Protein AF-A0A1C6R8X6-F1 (afdb_monomer)

Secondary structure (DSSP, 8-state):
---------GGGGSTT-HHHHHHHHHHHHHHHHHHHHHHHHHHHHHHHT--TT-HHHHHHHHHHHHHHHHHHHHHHHTT--TT--HHHHHHHHHHHHHHHHHHHHHHHHHTSHHHHHH-EEEE-TTS-EEEE-HHHHHHHHHHHHHHH-HHHH-GGGGGTGGG-

Sequence (164 aa):
MFTDALTLNVLLLVEDSALRTTAVDAAADAEAAVTVLRRLATNLARAAGSRDTDSGVADRAAEHAYGLLDRAFRDWLARLGPDSDPTAERVAWQRRLRRAVERLGFELVRNAGPNAWTGRTITDQNGRDVHYSSWQAEAWFRDGLAKALPMATDRSHQRQEEAA

Solvent-accessible surface area (backbone atoms only — not comparable to full-atom values): 8987 Å² total; per-residue (Å²): 138,88,86,87,89,83,60,64,40,74,63,50,72,40,90,88,29,62,54,24,54,39,53,55,50,52,53,49,41,51,51,43,42,39,52,34,47,21,51,31,39,47,34,31,37,47,7,46,64,48,63,96,78,63,56,66,51,22,51,52,48,33,54,55,49,48,66,64,42,50,62,56,48,49,60,50,46,44,65,47,52,94,86,55,55,45,66,62,52,48,32,55,48,32,44,50,51,50,58,55,52,51,53,52,50,51,52,51,57,73,67,42,49,71,53,6,57,74,29,43,76,45,68,46,98,86,72,47,79,41,77,28,20,35,68,56,30,50,51,52,32,54,52,45,39,43,68,44,31,48,64,49,65,53,66,72,68,68,60,58,72,80,72,113

Nearest PDB structures (foldseek):
  3wvo-assembly2_C-2  TM=8.671E-01  e=2.740E-06  Thermobifida fusca YX
  3wvo-assembly1_A  TM=8.647E-01  e=3.519E-06  Thermobifida fusca YX
  3wvo-assembly1_B  TM=8.630E-01  e=3.889E-06  Thermobifida fusca YX
  4tx5-assembly1_A  TM=2.523E-01  e=9.531E+00  Homo s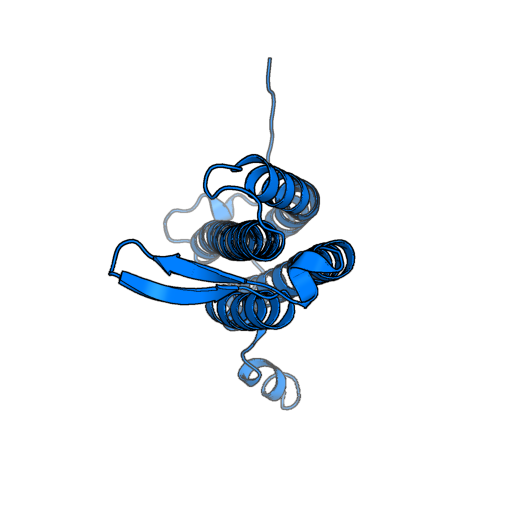apiens

Foldseek 3Di:
DDDDDAAADCLLVDPPRLLVVLLVVLVQLLVLLLVLQLLLQLLLCQLLVHDSPCSVSSVVSSVVSCVVCVVVSRVLRNPDDPPDDSLVSSLVSLLVSLVSSLVSSVVSLVPSDDSQQVGDWDQDPVRDTDTRHSVVSSVSSVVSSCVSRVSPVDPPVVVVVVPD

Organism: NCBI:txid47866

pLDDT: mean 90.33, std 13.86, range [38.88, 98.62]

Mean predicted aligned error: 5.93 Å

InterPro domains:
  IPR013381 CRISPR-associated protein Cse1 [PF09481] (3-103)

Structure (mmCIF, N/CA/C/O backbone):
data_AF-A0A1C6R8X6-F1
#
_entry.id   AF-A0A1C6R8X6-F1
#
loop_
_atom_site.group_PDB
_atom_site.id
_atom_site.type_symbol
_atom_site.label_atom_id
_atom_site.label_alt_id
_atom_site.label_comp_id
_atom_site.label_asym_id
_atom_site.label_entity_id
_atom_site.label_seq_id
_atom_site.pdbx_PDB_ins_code
_atom_site.Cartn_x
_atom_site.Cartn_y
_atom_site.Cartn_z
_atom_site.occupancy
_atom_site.B_iso_or_equiv
_atom_site.auth_seq_id
_atom_site.auth_comp_id
_atom_site.auth_asym_id
_atom_site.auth_atom_id
_atom_site.pdbx_PDB_model_num
ATOM 1 N N . MET A 1 1 ? -9.358 27.337 -0.129 1.00 66.06 1 MET A N 1
ATOM 2 C CA . MET A 1 1 ? -9.674 26.919 1.252 1.00 66.06 1 MET A CA 1
ATOM 3 C C . MET A 1 1 ? -9.885 25.416 1.188 1.00 66.06 1 MET A C 1
ATOM 5 O O . MET A 1 1 ? -10.689 24.995 0.368 1.00 66.06 1 MET A O 1
ATOM 9 N N . PHE A 1 2 ? -9.090 24.626 1.909 1.00 77.75 2 PHE A N 1
ATOM 10 C CA . PHE A 1 2 ? -9.233 23.166 1.940 1.00 77.75 2 PHE A CA 1
ATOM 11 C C . PHE A 1 2 ? -9.963 22.782 3.228 1.00 77.75 2 PHE A C 1
ATOM 13 O O . PHE A 1 2 ? -9.641 23.315 4.289 1.00 77.75 2 PHE A O 1
ATOM 20 N N . THR A 1 3 ? -10.952 21.899 3.124 1.00 86.88 3 THR A N 1
ATOM 21 C CA . THR A 1 3 ? -11.744 21.404 4.254 1.00 86.88 3 THR A CA 1
ATOM 22 C C . THR A 1 3 ? -11.799 19.889 4.156 1.00 86.88 3 THR A C 1
ATOM 24 O O . THR A 1 3 ? -12.138 19.363 3.099 1.00 86.88 3 THR A O 1
ATOM 27 N N . ASP A 1 4 ? -11.467 19.209 5.249 1.00 89.88 4 ASP A N 1
ATOM 28 C CA . ASP A 1 4 ? -11.559 17.758 5.376 1.00 89.88 4 ASP A CA 1
ATOM 29 C C . ASP A 1 4 ? -12.136 17.397 6.755 1.00 89.88 4 ASP A C 1
ATOM 31 O O . ASP A 1 4 ? -11.965 18.147 7.720 1.00 89.88 4 ASP A O 1
ATOM 35 N N . ALA A 1 5 ? -12.848 16.273 6.837 1.00 92.00 5 ALA A N 1
ATOM 36 C CA . ALA A 1 5 ? -13.478 15.771 8.050 1.00 92.00 5 ALA A CA 1
ATOM 37 C C . ALA A 1 5 ? -13.453 14.236 8.102 1.00 92.00 5 ALA A C 1
ATOM 39 O O . ALA A 1 5 ? -13.683 13.552 7.103 1.00 92.00 5 ALA A O 1
ATOM 40 N N . LEU A 1 6 ? -13.235 13.693 9.299 1.00 92.12 6 LEU A N 1
ATOM 41 C CA . LEU A 1 6 ? -13.264 12.258 9.579 1.00 92.12 6 LEU A CA 1
ATOM 42 C C . LEU A 1 6 ? -14.353 11.949 10.604 1.00 92.12 6 LEU A C 1
ATOM 44 O O . LEU A 1 6 ? -14.502 12.656 11.597 1.00 92.12 6 LEU A O 1
ATOM 48 N N . THR A 1 7 ? -15.100 10.874 10.361 1.00 94.00 7 THR A N 1
ATOM 49 C CA . THR A 1 7 ? -16.046 10.310 11.331 1.00 94.00 7 THR A CA 1
ATOM 50 C C . THR A 1 7 ? -15.384 9.116 12.001 1.00 94.00 7 THR A C 1
ATOM 52 O O . THR A 1 7 ? -14.897 8.222 11.312 1.00 94.00 7 THR A O 1
ATOM 55 N N . LEU A 1 8 ? -15.344 9.110 13.330 1.00 93.00 8 LEU A N 1
ATOM 56 C CA . LEU A 1 8 ? -14.721 8.055 14.126 1.00 93.00 8 LEU A CA 1
ATOM 57 C C . LEU A 1 8 ? -15.402 7.939 15.489 1.00 93.00 8 LEU A C 1
ATOM 59 O O . LEU A 1 8 ? -15.950 8.913 16.008 1.00 93.00 8 LEU A O 1
ATOM 63 N N . ASN A 1 9 ? -15.357 6.745 16.073 1.00 92.19 9 ASN A N 1
ATOM 64 C CA . ASN A 1 9 ? -15.825 6.522 17.435 1.00 92.19 9 ASN A CA 1
ATOM 65 C C . ASN A 1 9 ? -14.853 7.151 18.450 1.00 92.19 9 ASN A C 1
ATOM 67 O O . ASN A 1 9 ? -13.637 7.053 18.290 1.00 92.19 9 ASN A O 1
ATOM 71 N N . VAL A 1 10 ? -15.377 7.753 19.524 1.00 89.81 10 VAL A N 1
ATOM 72 C CA . VAL A 1 10 ? -14.574 8.399 20.582 1.00 89.81 10 VAL A CA 1
ATOM 73 C C . VAL A 1 10 ? -13.529 7.465 21.211 1.00 89.81 10 VAL A C 1
ATOM 75 O O . VAL A 1 10 ? -12.479 7.930 21.646 1.00 89.81 10 VAL A O 1
ATOM 78 N N . LEU A 1 11 ? -13.755 6.147 21.194 1.00 85.81 11 LEU A N 1
ATOM 79 C CA . LEU A 1 11 ? -12.794 5.142 21.660 1.00 85.81 11 LEU A CA 1
ATOM 80 C C . LEU A 1 11 ? -11.453 5.173 20.910 1.00 85.81 11 LEU A C 1
ATOM 82 O O . LEU A 1 11 ? -10.444 4.737 21.462 1.00 85.81 11 LEU A O 1
ATOM 86 N N . LEU A 1 12 ? -11.413 5.695 19.680 1.00 88.50 12 LEU A N 1
ATOM 87 C CA . LEU A 1 12 ? -10.172 5.865 18.920 1.00 88.50 12 LEU A CA 1
ATOM 88 C C . LEU A 1 12 ? -9.337 7.064 19.407 1.00 88.50 12 LEU A C 1
ATOM 90 O O . LEU A 1 12 ? -8.186 7.208 19.001 1.00 88.50 12 LEU A O 1
ATOM 94 N N . LEU A 1 13 ? -9.891 7.919 20.272 1.00 90.81 13 LEU A N 1
ATOM 95 C CA . LEU A 1 13 ? -9.183 9.054 20.873 1.00 90.81 13 LEU A CA 1
ATOM 96 C C . LEU A 1 13 ? -8.564 8.718 22.236 1.00 90.81 13 LEU A C 1
ATOM 98 O O . LEU A 1 13 ? -7.793 9.515 22.763 1.00 90.81 13 LEU A O 1
ATOM 102 N N . VAL A 1 14 ? -8.881 7.552 22.804 1.00 91.38 14 VAL A N 1
ATOM 103 C CA . VAL A 1 14 ? -8.316 7.097 24.080 1.00 91.38 14 VAL A CA 1
ATOM 104 C C . VAL A 1 14 ? -6.886 6.603 23.847 1.00 91.38 14 VAL A C 1
ATOM 106 O O . VAL A 1 14 ? -6.652 5.787 22.956 1.00 91.38 14 VAL A O 1
ATOM 109 N N . GLU A 1 15 ? -5.934 7.107 24.634 1.00 83.38 15 GLU A N 1
ATOM 110 C CA . GLU A 1 15 ? -4.489 6.973 24.384 1.00 83.38 15 GLU A CA 1
ATOM 111 C C . GLU A 1 15 ? -4.018 5.511 24.290 1.00 83.38 15 GLU A C 1
ATOM 113 O O . GLU A 1 15 ? -3.342 5.159 23.321 1.00 83.38 15 GLU A O 1
ATOM 118 N N . ASP A 1 16 ? -4.497 4.655 25.198 1.00 86.56 16 ASP A N 1
ATOM 119 C CA . ASP A 1 16 ? -4.132 3.231 25.301 1.00 86.56 16 ASP A CA 1
ATOM 120 C C . ASP A 1 16 ? -5.128 2.273 24.613 1.00 86.56 16 ASP A C 1
ATOM 122 O O . ASP A 1 16 ? -5.156 1.068 24.872 1.00 86.56 16 ASP A O 1
ATOM 126 N N . SER A 1 17 ? -5.990 2.791 23.736 1.00 90.38 17 SER A N 1
ATOM 127 C CA . SER A 1 17 ? -6.977 1.974 23.025 1.00 90.38 17 SER A CA 1
ATOM 128 C C . SER A 1 17 ? -6.328 1.120 21.935 1.00 90.38 17 SER A C 1
ATOM 130 O O . SER A 1 17 ? -5.710 1.634 21.002 1.00 90.38 17 SER A O 1
ATOM 132 N N . ALA A 1 18 ? -6.556 -0.195 21.972 1.00 92.56 18 ALA A N 1
ATOM 133 C CA . ALA A 1 18 ? -6.125 -1.100 20.904 1.00 92.56 18 ALA A CA 1
ATOM 134 C C . ALA A 1 18 ? -6.725 -0.724 19.530 1.00 92.56 18 ALA A C 1
ATOM 136 O O . ALA A 1 18 ? -6.081 -0.909 18.493 1.00 92.56 18 ALA A O 1
ATOM 137 N N . LEU A 1 19 ? -7.929 -0.135 19.512 1.00 93.38 19 LEU A N 1
ATOM 138 C CA . LEU A 1 19 ? -8.563 0.370 18.289 1.00 93.38 19 LEU A CA 1
ATOM 139 C C . LEU A 1 19 ? -7.871 1.627 17.753 1.00 93.38 19 LEU A C 1
ATOM 141 O O . LEU A 1 19 ? -7.771 1.788 16.538 1.00 93.38 19 LEU A O 1
ATOM 145 N N . ARG A 1 20 ? -7.338 2.488 18.633 1.00 94.25 20 ARG A N 1
ATOM 146 C CA . ARG A 1 20 ? -6.517 3.637 18.224 1.00 94.25 20 ARG A CA 1
ATOM 147 C C . ARG A 1 20 ? -5.247 3.167 17.522 1.00 94.25 20 ARG A C 1
ATOM 149 O O . ARG A 1 20 ? -4.975 3.613 16.409 1.00 94.25 20 ARG A O 1
ATOM 156 N N . THR A 1 21 ? -4.510 2.241 18.136 1.00 94.69 21 THR A N 1
ATOM 157 C CA . THR A 1 21 ? -3.307 1.650 17.526 1.00 94.69 21 THR A CA 1
ATOM 158 C C . THR A 1 21 ? -3.641 1.011 16.182 1.00 94.69 21 THR A C 1
ATOM 160 O O . THR A 1 21 ? -2.976 1.287 15.191 1.00 94.69 21 THR A O 1
ATOM 163 N N . THR A 1 22 ? -4.737 0.252 16.114 1.00 96.19 22 THR A N 1
ATOM 164 C CA . THR A 1 22 ? -5.203 -0.383 14.873 1.00 96.19 22 THR A CA 1
ATOM 165 C C . THR A 1 22 ? -5.520 0.625 13.771 1.00 96.19 22 THR A C 1
ATOM 167 O O . THR A 1 22 ? -5.176 0.386 12.618 1.00 96.19 22 THR A O 1
ATOM 170 N N . ALA A 1 23 ? -6.137 1.763 14.095 1.00 95.62 23 ALA A N 1
ATOM 171 C CA . ALA A 1 23 ? -6.435 2.807 13.117 1.00 95.62 23 ALA A CA 1
ATOM 172 C C . ALA A 1 23 ? -5.169 3.478 12.554 1.00 95.62 23 ALA A C 1
ATOM 174 O O . ALA A 1 23 ? -5.078 3.702 11.345 1.00 95.62 23 ALA A O 1
ATOM 175 N N . VAL A 1 24 ? -4.186 3.770 13.412 1.00 96.31 24 VAL A N 1
ATOM 176 C CA . VAL A 1 24 ? -2.888 4.335 12.997 1.00 96.31 24 VAL A CA 1
ATOM 177 C C . VAL A 1 24 ? -2.127 3.338 12.127 1.00 96.31 24 VAL A C 1
ATOM 179 O O . VAL A 1 24 ? -1.664 3.675 11.037 1.00 96.31 24 VAL A O 1
ATOM 182 N N . ASP A 1 25 ? -2.064 2.091 12.577 1.00 97.44 25 ASP A N 1
ATOM 183 C CA . ASP A 1 25 ? -1.415 1.003 11.863 1.00 97.44 25 ASP A CA 1
ATOM 184 C C . ASP A 1 25 ? -2.072 0.729 10.505 1.00 97.44 25 ASP A C 1
ATOM 186 O O . ASP A 1 25 ? -1.382 0.510 9.515 1.00 97.44 25 ASP A O 1
ATOM 190 N N . ALA A 1 26 ? -3.399 0.806 10.416 1.00 97.38 26 ALA A N 1
ATOM 1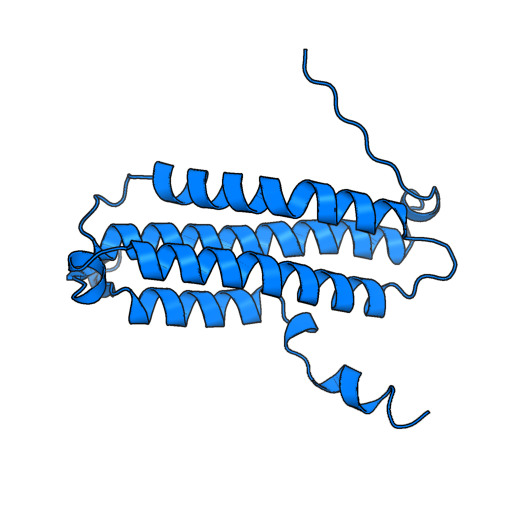91 C CA . ALA A 1 26 ? -4.129 0.658 9.162 1.00 97.38 26 ALA A CA 1
ATOM 192 C C . ALA A 1 26 ? -3.795 1.763 8.144 1.00 97.38 26 ALA A C 1
ATOM 194 O O . ALA A 1 26 ? -3.717 1.488 6.941 1.00 97.38 26 ALA A O 1
ATOM 195 N N . ALA A 1 27 ? -3.570 3.000 8.601 1.00 97.50 27 ALA A N 1
ATOM 196 C CA . ALA A 1 27 ? -3.088 4.076 7.737 1.00 97.50 27 ALA A CA 1
ATOM 197 C C . ALA A 1 27 ? -1.650 3.805 7.256 1.00 97.50 27 ALA A C 1
ATOM 199 O O . ALA A 1 27 ? -1.353 3.976 6.072 1.00 97.50 27 ALA A O 1
ATOM 200 N N . ALA A 1 28 ? -0.780 3.305 8.139 1.00 98.38 28 ALA A N 1
ATOM 201 C CA . ALA A 1 28 ? 0.580 2.903 7.779 1.00 98.38 28 ALA A CA 1
ATOM 202 C C . ALA A 1 28 ? 0.605 1.722 6.787 1.00 98.38 28 ALA A C 1
ATOM 204 O O . ALA A 1 28 ? 1.397 1.727 5.844 1.00 98.38 28 ALA A O 1
ATOM 205 N N . ASP A 1 29 ? -0.298 0.748 6.939 1.00 98.44 29 ASP A N 1
ATOM 206 C CA . ASP A 1 29 ? -0.460 -0.375 6.009 1.00 98.44 29 ASP A CA 1
ATOM 207 C C . ASP A 1 29 ? -0.818 0.137 4.593 1.00 98.44 29 ASP A C 1
ATOM 209 O O . ASP A 1 29 ? -0.297 -0.359 3.588 1.00 98.44 29 ASP A O 1
ATOM 213 N N . ALA A 1 30 ? -1.674 1.166 4.495 1.00 98.19 30 ALA A N 1
ATOM 214 C CA . ALA A 1 30 ? -2.037 1.793 3.222 1.00 98.19 30 ALA A CA 1
ATOM 215 C C . ALA A 1 30 ? -0.841 2.508 2.574 1.00 98.19 30 ALA A C 1
ATOM 217 O O . ALA A 1 30 ? -0.578 2.315 1.384 1.00 98.19 30 ALA A O 1
ATOM 218 N N . GLU A 1 31 ? -0.084 3.272 3.364 1.00 98.44 31 GLU A N 1
ATOM 219 C CA . GLU A 1 31 ? 1.130 3.965 2.921 1.00 98.44 31 GLU A CA 1
ATOM 220 C C . GLU A 1 31 ? 2.193 2.986 2.402 1.00 98.44 31 GLU A C 1
ATOM 222 O O . GLU A 1 31 ? 2.786 3.181 1.334 1.00 98.44 31 GLU A O 1
ATOM 227 N N . ALA A 1 32 ? 2.402 1.879 3.120 1.00 98.62 32 ALA A N 1
ATOM 228 C CA . ALA A 1 32 ? 3.338 0.836 2.725 1.00 98.62 32 ALA A CA 1
ATOM 229 C C . ALA A 1 32 ? 2.924 0.180 1.396 1.00 98.62 32 ALA A C 1
ATOM 231 O O . ALA A 1 32 ? 3.755 0.009 0.499 1.00 98.62 32 ALA A O 1
ATOM 232 N N . ALA A 1 33 ? 1.636 -0.136 1.229 1.00 98.50 33 ALA A N 1
ATOM 233 C CA . ALA A 1 33 ? 1.116 -0.708 -0.010 1.00 98.50 33 ALA A CA 1
ATOM 234 C C . ALA A 1 33 ? 1.243 0.264 -1.201 1.00 98.50 33 ALA A C 1
ATOM 236 O O . ALA A 1 33 ? 1.669 -0.140 -2.288 1.00 98.50 33 ALA A O 1
ATOM 237 N N . VAL A 1 34 ? 0.945 1.553 -0.998 1.00 98.50 34 VAL A N 1
ATOM 238 C CA . VAL A 1 34 ? 1.115 2.597 -2.023 1.00 98.50 34 VAL A CA 1
ATOM 239 C C . VAL A 1 34 ? 2.590 2.773 -2.380 1.00 98.50 34 VAL A C 1
ATOM 241 O O . VAL A 1 34 ? 2.929 2.854 -3.559 1.00 98.50 34 VAL A O 1
ATOM 244 N N . THR A 1 35 ? 3.495 2.739 -1.402 1.00 98.50 35 THR A N 1
ATOM 245 C CA . THR A 1 35 ? 4.945 2.786 -1.645 1.00 98.50 35 THR A CA 1
ATOM 246 C C . THR A 1 35 ? 5.413 1.638 -2.541 1.00 98.50 35 THR A C 1
ATOM 248 O O . THR A 1 35 ? 6.228 1.837 -3.446 1.00 98.50 35 THR A O 1
ATOM 251 N N . VAL A 1 36 ? 4.884 0.430 -2.340 1.00 98.50 36 VAL A N 1
ATOM 252 C CA . VAL A 1 36 ? 5.178 -0.723 -3.204 1.00 98.50 36 VAL A CA 1
ATOM 253 C C . VAL A 1 36 ? 4.640 -0.505 -4.626 1.00 98.50 36 VAL A C 1
ATOM 255 O O . VAL A 1 36 ? 5.349 -0.789 -5.594 1.00 98.50 36 VAL A O 1
ATOM 258 N N . LEU A 1 37 ? 3.443 0.070 -4.777 1.00 98.50 37 LEU A N 1
ATOM 259 C CA . LEU A 1 37 ? 2.881 0.421 -6.087 1.00 98.50 37 LEU A CA 1
ATOM 260 C C . LEU A 1 37 ? 3.698 1.509 -6.807 1.00 98.50 37 LEU A C 1
ATOM 262 O O . LEU A 1 37 ? 3.961 1.391 -8.004 1.00 98.50 37 LEU A O 1
ATOM 266 N N . ARG A 1 38 ? 4.165 2.533 -6.081 1.00 98.00 38 ARG A N 1
ATOM 267 C CA . ARG A 1 38 ? 5.074 3.569 -6.604 1.00 98.00 38 ARG A CA 1
ATOM 268 C C . ARG A 1 38 ? 6.334 2.937 -7.191 1.00 98.00 38 ARG A C 1
ATOM 270 O O . ARG A 1 38 ? 6.718 3.251 -8.314 1.00 98.00 38 ARG A O 1
ATOM 277 N N . ARG A 1 39 ? 6.939 1.990 -6.463 1.00 96.81 39 ARG A N 1
ATOM 278 C CA . ARG A 1 39 ? 8.124 1.248 -6.927 1.00 96.81 39 ARG A CA 1
ATOM 279 C C . ARG A 1 39 ? 7.839 0.429 -8.183 1.00 96.81 39 ARG A C 1
ATOM 281 O O . ARG A 1 39 ? 8.683 0.405 -9.075 1.00 96.81 39 ARG A O 1
ATOM 288 N N . LEU A 1 40 ? 6.668 -0.205 -8.284 1.00 97.69 40 LEU A N 1
ATOM 289 C CA . LEU A 1 40 ? 6.252 -0.889 -9.512 1.00 97.69 40 LEU A CA 1
ATOM 290 C C . LEU A 1 40 ? 6.215 0.085 -10.695 1.00 97.69 40 LEU A C 1
ATOM 292 O O . LEU A 1 40 ? 6.842 -0.186 -11.716 1.00 97.69 40 LEU A O 1
ATOM 296 N N . ALA A 1 41 ? 5.546 1.231 -10.546 1.00 96.50 41 ALA A N 1
ATOM 297 C CA . ALA A 1 41 ? 5.461 2.242 -11.598 1.00 96.50 41 ALA A CA 1
ATOM 298 C C . ALA A 1 41 ? 6.851 2.729 -12.048 1.00 96.50 41 ALA A C 1
ATOM 300 O O . ALA A 1 41 ? 7.132 2.771 -13.247 1.00 96.50 41 ALA A O 1
ATOM 301 N N . THR A 1 42 ? 7.754 3.014 -11.102 1.00 95.12 42 THR A N 1
ATOM 302 C CA . THR A 1 42 ? 9.146 3.384 -11.402 1.00 95.12 42 THR A CA 1
ATOM 303 C C . THR A 1 42 ? 9.886 2.274 -12.151 1.00 95.12 42 THR A C 1
ATOM 305 O O . THR A 1 42 ? 10.548 2.542 -13.150 1.00 95.12 42 THR A O 1
ATOM 308 N N . ASN A 1 43 ? 9.762 1.019 -11.713 1.00 94.94 43 ASN A N 1
ATOM 309 C CA . ASN A 1 43 ? 10.442 -0.109 -12.351 1.00 94.94 43 ASN A CA 1
ATOM 310 C C . ASN A 1 43 ? 9.925 -0.380 -13.770 1.00 94.94 43 ASN A C 1
ATOM 312 O O . ASN A 1 43 ? 10.718 -0.702 -14.653 1.00 94.94 43 ASN A O 1
ATOM 316 N N . LEU A 1 44 ? 8.624 -0.205 -14.013 1.00 95.62 44 LEU A N 1
ATOM 317 C CA . LEU A 1 44 ? 8.045 -0.302 -15.355 1.00 95.62 44 LEU A CA 1
ATOM 318 C C . LEU A 1 44 ? 8.534 0.832 -16.262 1.00 95.62 44 LEU A C 1
ATOM 320 O O . LEU A 1 44 ? 8.880 0.583 -17.414 1.00 95.62 44 LEU A O 1
ATOM 324 N N . ALA A 1 45 ? 8.643 2.058 -15.744 1.00 94.00 45 ALA A N 1
ATOM 325 C CA . ALA A 1 45 ? 9.197 3.178 -16.500 1.00 94.00 45 ALA A CA 1
ATOM 326 C C . ALA A 1 45 ? 10.685 2.974 -16.836 1.00 94.00 45 ALA A C 1
ATOM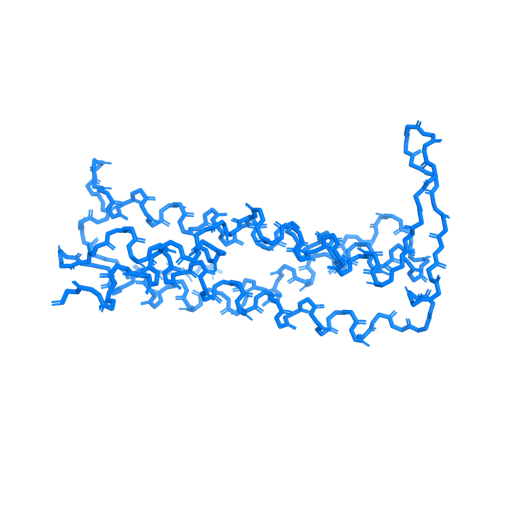 328 O O . ALA A 1 45 ? 11.089 3.216 -17.974 1.00 94.00 45 ALA A O 1
ATOM 329 N N . ARG A 1 46 ? 11.482 2.448 -15.895 1.00 92.38 46 ARG A N 1
ATOM 330 C CA . ARG A 1 46 ? 12.872 2.020 -16.139 1.00 92.38 46 ARG A CA 1
ATOM 331 C C . ARG A 1 46 ? 12.952 0.964 -17.233 1.00 92.38 46 ARG A C 1
ATOM 333 O O . ARG A 1 46 ? 13.740 1.111 -18.164 1.00 92.38 46 ARG A O 1
ATOM 340 N N . ALA A 1 47 ? 12.107 -0.064 -17.152 1.00 93.81 47 ALA A N 1
ATOM 341 C CA . ALA A 1 47 ? 12.029 -1.118 -18.160 1.00 93.81 47 ALA A CA 1
ATOM 342 C C . 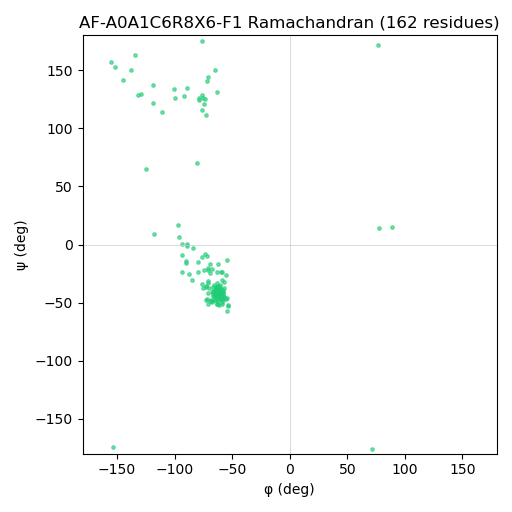ALA A 1 47 ? 11.665 -0.554 -19.545 1.00 93.81 47 ALA A C 1
ATOM 344 O O . ALA A 1 47 ? 12.254 -0.954 -20.545 1.00 93.81 47 ALA A O 1
ATOM 345 N N . ALA A 1 48 ? 10.755 0.425 -19.605 1.00 93.19 48 ALA A N 1
ATOM 346 C CA . ALA A 1 48 ? 10.366 1.116 -20.835 1.00 93.19 48 ALA A CA 1
ATOM 347 C C . ALA A 1 48 ? 11.444 2.072 -21.389 1.00 93.19 48 ALA A C 1
ATOM 349 O O . ALA A 1 48 ? 11.309 2.559 -22.512 1.00 93.19 48 ALA A O 1
ATOM 350 N N . GLY A 1 49 ? 12.507 2.346 -20.624 1.00 89.81 49 GLY A N 1
ATOM 351 C CA . GLY A 1 49 ? 13.591 3.249 -21.004 1.00 89.81 49 GLY A CA 1
ATOM 352 C C . GLY A 1 49 ? 13.375 4.715 -20.629 1.00 89.81 49 GLY A C 1
ATOM 353 O O . GLY A 1 49 ? 14.105 5.564 -21.141 1.00 89.81 49 GLY A O 1
ATOM 354 N N . SER A 1 50 ? 12.420 5.022 -19.742 1.00 84.19 50 SER A N 1
ATOM 355 C CA . SER A 1 50 ? 12.336 6.356 -19.141 1.00 84.19 50 SER A CA 1
ATOM 356 C C . SER A 1 50 ? 13.572 6.631 -18.281 1.00 84.19 50 SER A C 1
ATOM 358 O O . SER A 1 50 ? 14.187 5.717 -17.725 1.00 84.19 50 SER A O 1
ATOM 360 N N . ARG A 1 51 ? 13.955 7.906 -18.191 1.00 71.81 51 ARG A N 1
ATOM 361 C CA . ARG A 1 51 ? 15.063 8.338 -17.333 1.00 71.81 51 ARG A CA 1
ATOM 362 C C . ARG A 1 51 ? 14.631 8.234 -15.871 1.00 71.81 51 ARG A C 1
ATOM 364 O O . ARG A 1 51 ? 13.490 8.539 -15.542 1.00 71.81 51 ARG A O 1
ATOM 371 N N . ASP A 1 52 ? 15.566 7.862 -14.999 1.00 63.09 52 ASP A N 1
ATOM 372 C CA . ASP A 1 52 ? 15.347 7.610 -13.563 1.00 63.09 52 ASP A CA 1
ATOM 373 C C . ASP A 1 52 ? 14.679 8.756 -12.775 1.00 63.09 52 ASP A C 1
ATOM 375 O O . ASP A 1 52 ? 14.214 8.554 -11.657 1.00 63.09 52 ASP A O 1
ATOM 379 N N . THR A 1 53 ? 14.606 9.956 -13.351 1.00 57.94 53 THR A N 1
ATOM 380 C CA . THR A 1 53 ? 14.051 11.171 -12.744 1.00 57.94 53 THR A CA 1
ATOM 381 C C . THR A 1 53 ? 12.551 11.376 -12.968 1.00 57.94 53 THR A C 1
ATOM 383 O O . THR A 1 53 ? 12.021 12.398 -12.541 1.00 57.94 53 THR A O 1
ATOM 386 N N . ASP A 1 54 ? 11.855 10.475 -13.663 1.00 65.44 54 ASP A N 1
ATOM 387 C CA . ASP A 1 54 ? 10.442 10.669 -14.011 1.00 65.44 54 ASP A CA 1
ATOM 388 C C . ASP A 1 54 ? 9.509 10.323 -12.829 1.00 65.44 54 ASP A C 1
ATOM 390 O O . ASP A 1 54 ? 8.804 9.312 -12.827 1.00 65.44 54 ASP A O 1
ATOM 394 N N . SER A 1 55 ? 9.523 11.155 -11.775 1.00 68.56 55 SER A N 1
ATOM 395 C CA . SER A 1 55 ? 8.702 10.965 -10.563 1.00 68.56 55 SER A CA 1
ATOM 396 C C . SER A 1 55 ? 7.198 10.922 -10.862 1.00 68.56 55 SER A C 1
ATOM 398 O O . SER A 1 55 ? 6.436 10.282 -10.138 1.00 68.56 55 SER A O 1
ATOM 400 N N . GLY A 1 56 ? 6.774 11.511 -11.985 1.00 89.44 56 GLY A N 1
ATOM 401 C CA . GLY A 1 56 ? 5.370 11.648 -12.356 1.00 89.44 56 GLY A CA 1
ATOM 402 C C . GLY A 1 56 ? 4.627 10.327 -12.582 1.00 89.44 56 GLY A C 1
ATOM 403 O O . GLY A 1 56 ? 3.404 10.293 -12.455 1.00 89.44 56 GLY A O 1
ATOM 404 N N . VAL A 1 57 ? 5.299 9.215 -12.909 1.00 91.81 57 VAL A N 1
ATOM 405 C CA . VAL A 1 57 ? 4.614 7.904 -12.988 1.00 91.81 57 VAL A CA 1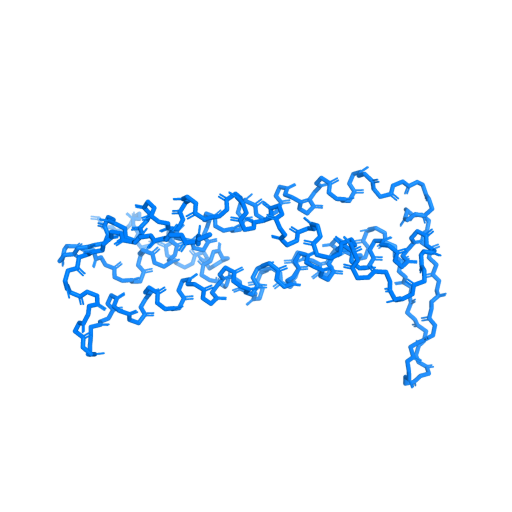
ATOM 406 C C . VAL A 1 57 ? 4.321 7.320 -11.607 1.00 91.81 57 VAL A C 1
ATOM 408 O O . VAL A 1 57 ? 3.253 6.746 -11.405 1.00 91.81 57 VAL A O 1
ATOM 411 N N . ALA A 1 58 ? 5.236 7.497 -10.652 1.00 94.25 58 ALA A N 1
ATOM 412 C CA . ALA A 1 58 ? 5.055 7.037 -9.282 1.00 94.25 58 ALA A CA 1
ATOM 413 C C . ALA A 1 58 ? 4.003 7.890 -8.565 1.00 94.25 58 ALA A C 1
ATOM 415 O O . ALA A 1 58 ? 3.134 7.342 -7.891 1.00 94.25 58 ALA A O 1
ATOM 416 N N . ASP A 1 59 ? 4.038 9.208 -8.766 1.00 95.62 59 ASP A N 1
ATOM 417 C CA . ASP A 1 59 ? 3.069 10.134 -8.179 1.00 95.62 59 ASP A CA 1
ATOM 418 C C . ASP A 1 59 ? 1.653 9.867 -8.697 1.00 95.62 59 ASP A C 1
ATOM 420 O O . ASP A 1 59 ? 0.750 9.675 -7.890 1.00 95.62 59 ASP A O 1
ATOM 424 N N . ARG A 1 60 ? 1.467 9.678 -10.012 1.00 95.56 60 ARG A N 1
ATOM 425 C CA . ARG A 1 60 ? 0.159 9.288 -10.574 1.00 95.56 60 ARG A CA 1
ATOM 426 C C . ARG A 1 60 ? -0.347 7.944 -10.049 1.00 95.56 60 ARG A C 1
ATOM 428 O O . ARG A 1 60 ? -1.539 7.798 -9.788 1.00 95.56 60 ARG A O 1
ATOM 435 N N . ALA A 1 61 ? 0.537 6.956 -9.891 1.00 96.44 61 ALA A N 1
ATOM 436 C CA . ALA A 1 61 ? 0.159 5.668 -9.310 1.00 96.44 61 ALA A CA 1
ATOM 437 C C . ALA A 1 61 ? -0.287 5.818 -7.845 1.00 96.44 61 ALA A C 1
ATOM 439 O O . ALA A 1 61 ? -1.264 5.192 -7.433 1.00 96.44 61 ALA A O 1
ATOM 440 N N . ALA A 1 62 ? 0.396 6.673 -7.078 1.00 97.44 62 ALA A N 1
ATOM 441 C CA . ALA A 1 62 ? 0.037 6.973 -5.699 1.00 97.44 62 ALA A CA 1
ATOM 442 C C . ALA A 1 62 ? -1.288 7.734 -5.599 1.00 97.44 62 ALA A C 1
ATOM 444 O O . ALA A 1 62 ? -2.165 7.312 -4.854 1.00 97.44 62 ALA A O 1
ATOM 445 N N . GLU A 1 63 ? -1.473 8.794 -6.386 1.00 97.69 63 GLU A N 1
ATOM 446 C CA . GLU A 1 63 ? -2.722 9.563 -6.452 1.00 97.69 63 GLU A CA 1
ATOM 447 C C . GLU A 1 63 ? -3.921 8.662 -6.760 1.00 97.69 63 GLU A C 1
ATOM 449 O O . GLU A 1 63 ? -4.941 8.728 -6.075 1.00 97.69 63 GLU A O 1
ATOM 454 N N . HIS A 1 64 ? -3.786 7.765 -7.742 1.00 96.88 64 HIS A N 1
ATOM 455 C CA . HIS A 1 64 ? -4.849 6.824 -8.082 1.00 96.88 64 HIS A CA 1
ATOM 456 C C . HIS A 1 64 ? -5.134 5.843 -6.934 1.00 96.88 64 HIS A C 1
ATOM 458 O O . HIS A 1 64 ? -6.295 5.565 -6.625 1.00 96.88 64 HIS A O 1
ATOM 464 N N . ALA A 1 65 ? -4.090 5.336 -6.272 1.00 97.19 65 ALA A N 1
ATOM 465 C CA . ALA A 1 65 ? -4.251 4.469 -5.112 1.00 97.19 65 ALA A CA 1
ATOM 466 C C . ALA A 1 65 ? -4.948 5.192 -3.953 1.00 97.19 65 ALA A C 1
ATOM 468 O O . ALA A 1 65 ? -5.957 4.687 -3.464 1.00 97.19 65 ALA A O 1
ATOM 469 N N . TYR A 1 66 ? -4.495 6.382 -3.550 1.00 97.12 66 TYR A N 1
ATOM 470 C CA . TYR A 1 66 ? -5.149 7.142 -2.482 1.00 97.12 66 TYR A CA 1
ATOM 471 C C . TYR A 1 66 ? -6.585 7.516 -2.841 1.00 97.12 66 TYR A C 1
ATOM 473 O O . TYR A 1 66 ? -7.458 7.387 -1.992 1.00 97.12 66 TYR A O 1
ATOM 481 N N . GLY A 1 67 ? -6.871 7.875 -4.096 1.00 95.62 67 GLY A N 1
ATOM 482 C CA . GLY A 1 67 ? -8.240 8.141 -4.544 1.00 95.62 67 GLY A CA 1
ATOM 483 C C . GLY A 1 67 ? -9.184 6.947 -4.347 1.00 95.62 67 GLY A C 1
ATOM 484 O O . GLY A 1 67 ? -10.328 7.122 -3.929 1.00 95.62 67 GLY A O 1
ATOM 485 N N . LEU A 1 68 ? -8.708 5.719 -4.587 1.00 94.69 68 LEU A N 1
ATOM 486 C CA . LEU A 1 68 ? -9.489 4.501 -4.338 1.00 94.69 68 LEU A CA 1
ATOM 487 C C . LEU A 1 68 ? -9.567 4.122 -2.854 1.00 94.69 68 LEU A C 1
ATOM 489 O O . LEU A 1 68 ? -10.565 3.542 -2.414 1.00 94.69 68 LEU A O 1
ATOM 493 N N . LEU A 1 69 ? -8.504 4.390 -2.097 1.00 95.94 69 LEU A N 1
ATOM 494 C CA . LEU A 1 69 ? -8.380 3.970 -0.705 1.00 95.94 69 LEU A CA 1
ATOM 495 C C . LEU A 1 69 ? -9.030 4.941 0.278 1.00 95.94 69 LEU A C 1
ATOM 497 O O . LEU A 1 69 ? -9.529 4.475 1.298 1.00 95.94 69 LEU A O 1
ATOM 501 N N . ASP A 1 70 ? -9.081 6.238 -0.027 1.00 95.06 70 ASP A N 1
ATOM 502 C CA . ASP A 1 70 ? -9.558 7.287 0.880 1.00 95.06 70 ASP A CA 1
ATOM 503 C C . ASP A 1 70 ? -10.964 6.978 1.405 1.00 95.06 70 ASP A C 1
ATOM 505 O O . ASP A 1 70 ? -11.158 6.773 2.605 1.00 95.06 70 ASP A O 1
ATOM 509 N N . ARG A 1 71 ? -11.936 6.796 0.504 1.00 93.50 71 ARG A N 1
ATOM 510 C CA . ARG A 1 71 ? -13.302 6.448 0.913 1.00 93.50 71 ARG A CA 1
ATOM 511 C C . ARG A 1 71 ? -13.361 5.119 1.664 1.00 93.50 71 ARG A C 1
ATOM 513 O O . ARG A 1 71 ? -14.071 5.002 2.656 1.00 93.50 71 ARG A O 1
ATOM 520 N N . ALA A 1 72 ? -12.615 4.115 1.205 1.00 94.94 72 ALA A N 1
ATOM 521 C CA . ALA A 1 72 ? -12.599 2.806 1.849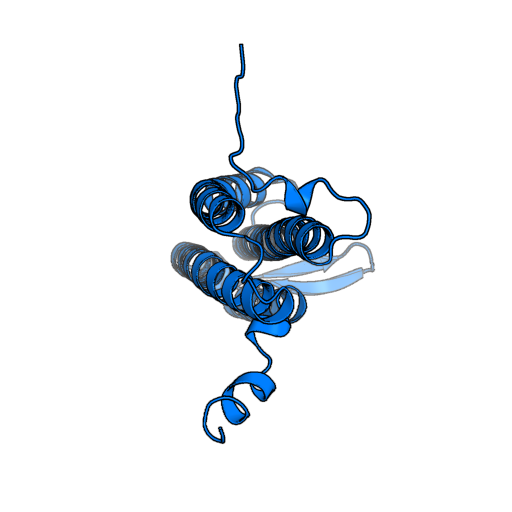 1.00 94.94 72 ALA A CA 1
ATOM 522 C C . ALA A 1 72 ? -12.064 2.869 3.288 1.00 94.94 72 ALA A C 1
ATOM 524 O O . ALA A 1 72 ? -12.598 2.175 4.153 1.00 94.94 72 ALA A O 1
ATOM 525 N N . PHE A 1 73 ? -11.037 3.686 3.524 1.00 96.06 73 PHE A N 1
ATOM 526 C CA . PHE A 1 73 ? -10.447 3.914 4.837 1.00 96.06 73 PHE A CA 1
ATOM 527 C C . PHE A 1 73 ? -11.416 4.669 5.743 1.00 96.06 73 PHE A C 1
ATOM 529 O O . PHE A 1 73 ? -11.681 4.213 6.849 1.00 96.06 73 PHE A O 1
ATOM 536 N N . ARG A 1 74 ? -12.017 5.761 5.254 1.00 96.31 74 ARG A N 1
ATOM 537 C CA . ARG A 1 74 ? -13.010 6.551 6.004 1.00 96.31 74 ARG A CA 1
ATOM 538 C C . ARG A 1 74 ? -14.215 5.713 6.416 1.00 96.31 74 ARG A C 1
ATOM 540 O O . ARG A 1 74 ? -14.605 5.731 7.579 1.00 96.31 74 ARG A O 1
ATOM 547 N N . ASP A 1 75 ? -14.760 4.938 5.481 1.00 95.25 75 ASP A N 1
ATOM 548 C CA . ASP A 1 75 ? -15.897 4.056 5.739 1.00 95.25 75 ASP A CA 1
ATOM 549 C C . ASP A 1 75 ? -15.536 2.960 6.756 1.00 95.25 75 ASP A C 1
ATOM 551 O O . ASP A 1 75 ? -16.379 2.561 7.554 1.00 95.25 75 ASP A O 1
ATOM 555 N N . TRP A 1 76 ? -14.309 2.430 6.712 1.00 96.88 76 TRP A N 1
ATOM 556 C CA . TRP A 1 76 ? -13.826 1.445 7.684 1.00 96.88 76 TRP A CA 1
ATOM 557 C C . TRP A 1 76 ? -13.623 2.064 9.071 1.00 96.88 76 TRP A C 1
ATOM 559 O O . TRP A 1 76 ? -14.179 1.553 10.039 1.00 96.88 76 TRP A O 1
ATOM 569 N N . LEU A 1 77 ? -12.939 3.206 9.151 1.00 96.19 77 LEU A N 1
ATOM 570 C CA . LEU A 1 77 ? -12.673 3.934 10.390 1.00 96.19 77 LEU A CA 1
ATOM 571 C C . LEU A 1 77 ? -13.968 4.315 11.122 1.00 96.19 77 LEU A C 1
ATOM 573 O O . LEU A 1 77 ? -14.063 4.159 12.337 1.00 96.19 77 LEU A O 1
ATOM 577 N N . ALA A 1 78 ? -14.986 4.757 10.377 1.00 95.75 78 ALA A N 1
ATOM 578 C CA . ALA A 1 78 ? -16.282 5.146 10.928 1.00 95.75 78 ALA A CA 1
ATOM 579 C C . ALA A 1 78 ? -17.083 3.971 11.519 1.00 95.75 78 ALA A C 1
ATOM 581 O O . ALA A 1 78 ? -17.987 4.202 12.321 1.00 95.75 78 ALA A O 1
ATOM 582 N N . ARG A 1 79 ? -16.782 2.725 11.125 1.00 95.38 79 ARG A N 1
ATOM 583 C CA . ARG A 1 79 ? -17.460 1.521 11.636 1.00 95.38 79 ARG A CA 1
ATOM 584 C C . ARG A 1 79 ? -16.802 0.923 12.876 1.00 95.38 79 ARG A C 1
ATOM 586 O O . ARG A 1 79 ? -17.446 0.112 13.534 1.00 95.38 79 ARG A O 1
ATOM 593 N N . LEU A 1 80 ? -15.561 1.295 13.189 1.00 95.75 80 LEU A N 1
ATOM 594 C CA . LEU A 1 80 ? -14.877 0.781 14.373 1.00 95.75 80 LEU A CA 1
ATOM 595 C C . LEU A 1 80 ? -15.609 1.217 15.647 1.00 95.75 80 LEU A C 1
ATOM 597 O O . LEU A 1 80 ? -15.933 2.394 15.823 1.00 95.75 80 LEU A O 1
ATOM 601 N N . GLY A 1 81 ? -15.854 0.268 16.546 1.00 94.12 81 GLY A N 1
ATOM 602 C CA . GLY A 1 81 ? -16.620 0.495 17.768 1.00 94.12 81 GLY A CA 1
ATOM 603 C C . GLY A 1 81 ? -16.255 -0.471 18.897 1.00 94.12 81 GLY A C 1
ATOM 604 O O . GLY A 1 81 ? -15.319 -1.250 18.753 1.00 94.12 81 GLY A O 1
ATOM 605 N N . PRO A 1 82 ? -16.985 -0.423 20.026 1.00 91.38 82 PRO A N 1
ATOM 606 C CA . PRO A 1 82 ? -16.686 -1.228 21.215 1.00 91.38 82 PRO A CA 1
ATOM 607 C C . PRO A 1 82 ? -16.643 -2.740 20.954 1.00 91.38 82 PRO A C 1
ATO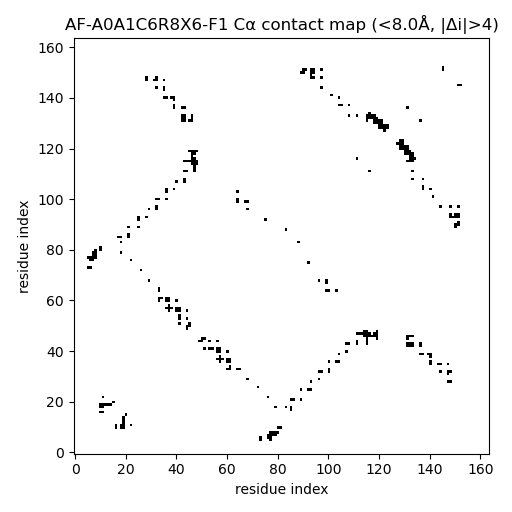M 609 O O . PRO A 1 82 ? -15.862 -3.442 21.585 1.00 91.38 82 PRO A O 1
ATOM 612 N N . ASP A 1 83 ? -17.462 -3.216 20.014 1.00 93.69 83 ASP A N 1
ATOM 613 C CA . ASP A 1 83 ? -17.590 -4.638 19.677 1.00 93.69 83 ASP A CA 1
ATOM 614 C C . ASP A 1 83 ? -16.600 -5.092 18.588 1.00 93.69 83 ASP A C 1
ATOM 616 O O . ASP A 1 83 ? -16.590 -6.258 18.196 1.00 93.69 83 ASP A O 1
ATOM 620 N N . SER A 1 84 ? -15.780 -4.178 18.060 1.00 96.12 84 SER A N 1
ATOM 621 C CA . SER A 1 84 ? -14.779 -4.496 17.044 1.00 96.12 84 SER A CA 1
ATOM 622 C C . SER A 1 84 ? -13.586 -5.217 17.668 1.00 96.12 84 SER A C 1
ATOM 624 O O . SER A 1 84 ? -12.936 -4.674 18.560 1.00 96.12 84 SER A O 1
ATOM 626 N N . ASP A 1 85 ? -13.229 -6.388 17.135 1.00 96.75 85 ASP A N 1
ATOM 627 C CA . ASP A 1 85 ? -11.933 -7.006 17.424 1.00 96.75 85 ASP A CA 1
ATOM 628 C C . ASP A 1 85 ? -10.822 -6.294 16.624 1.00 96.75 85 ASP A C 1
ATOM 630 O O . ASP A 1 85 ? -10.820 -6.364 15.389 1.00 96.75 85 ASP A O 1
ATOM 634 N N . PRO A 1 86 ? -9.851 -5.631 17.283 1.00 95.31 86 PRO A N 1
ATOM 635 C CA . PRO A 1 86 ? -8.811 -4.871 16.594 1.00 95.31 86 PRO A CA 1
ATOM 636 C C . PRO A 1 86 ? -7.995 -5.717 15.602 1.00 95.31 86 PRO A C 1
ATOM 638 O O . PRO A 1 86 ? -7.651 -5.255 14.511 1.00 95.31 86 PRO A O 1
ATOM 641 N N . THR A 1 87 ? -7.714 -6.978 15.948 1.00 96.44 87 THR A N 1
ATOM 642 C CA . THR A 1 87 ? -6.904 -7.862 15.099 1.00 96.44 87 THR A CA 1
ATOM 643 C C . THR A 1 87 ? -7.672 -8.269 13.844 1.00 96.44 87 THR A C 1
ATOM 645 O O . THR A 1 87 ? -7.158 -8.096 12.734 1.00 96.44 87 THR A O 1
ATOM 648 N N . ALA A 1 88 ? -8.906 -8.762 13.989 1.00 96.62 88 ALA A N 1
ATOM 649 C CA . ALA A 1 88 ? -9.757 -9.127 12.860 1.00 96.62 88 ALA A CA 1
ATOM 650 C C . ALA A 1 88 ? -10.023 -7.938 11.924 1.00 96.62 88 ALA A C 1
ATOM 652 O O . ALA A 1 88 ? -9.952 -8.091 10.700 1.00 96.62 88 ALA A O 1
ATOM 653 N N . GLU A 1 89 ? -10.246 -6.740 12.474 1.00 97.56 89 GLU A N 1
ATOM 654 C CA . GLU A 1 89 ? -10.439 -5.524 11.680 1.00 97.56 89 GLU A CA 1
ATOM 655 C C . GLU A 1 89 ? -9.202 -5.175 10.849 1.00 97.56 89 GLU A C 1
ATOM 657 O O . GLU A 1 89 ? -9.315 -4.885 9.652 1.00 97.56 89 GLU A O 1
ATOM 662 N N . ARG A 1 90 ? -7.999 -5.284 11.431 1.00 97.38 90 ARG A N 1
ATOM 663 C CA . ARG A 1 90 ? -6.753 -5.062 10.686 1.00 97.38 90 ARG A CA 1
ATOM 664 C C . ARG A 1 90 ? -6.536 -6.110 9.592 1.00 97.38 90 ARG A C 1
ATOM 666 O O . ARG A 1 90 ? -6.149 -5.750 8.479 1.00 97.38 90 ARG A O 1
ATOM 673 N N . VAL A 1 91 ? -6.840 -7.387 9.850 1.00 98.06 91 VAL A N 1
ATOM 674 C CA . VAL A 1 91 ? -6.796 -8.454 8.827 1.00 98.06 91 VAL A CA 1
ATOM 675 C C . VAL A 1 91 ? -7.731 -8.114 7.663 1.00 98.06 91 VAL A C 1
ATOM 677 O O . VAL A 1 91 ? -7.330 -8.164 6.493 1.00 98.06 91 VAL A O 1
ATOM 680 N N . ALA A 1 92 ? -8.981 -7.754 7.964 1.00 97.31 92 ALA A N 1
ATOM 681 C CA . ALA A 1 92 ? -9.981 -7.406 6.961 1.00 97.31 92 ALA A CA 1
ATOM 682 C C . ALA A 1 92 ? -9.548 -6.187 6.130 1.00 97.31 92 ALA A C 1
ATOM 684 O O . ALA A 1 92 ? -9.672 -6.197 4.895 1.00 97.31 92 ALA A O 1
ATOM 685 N N . TRP A 1 93 ? -8.979 -5.175 6.789 1.00 97.94 93 TRP A N 1
ATOM 686 C CA . TRP A 1 93 ? -8.420 -3.994 6.147 1.00 97.94 93 TRP A CA 1
ATOM 687 C C . TRP A 1 93 ? -7.259 -4.337 5.207 1.00 97.94 93 TRP A C 1
ATOM 689 O O . TRP A 1 93 ? -7.326 -4.009 4.018 1.00 97.94 93 TRP A O 1
ATOM 699 N N . GLN A 1 94 ? -6.248 -5.083 5.666 1.00 98.44 94 GLN A N 1
ATOM 700 C CA . GLN A 1 94 ? -5.118 -5.473 4.815 1.00 98.44 94 GLN A CA 1
ATOM 701 C C . GLN A 1 94 ? -5.565 -6.307 3.605 1.00 98.44 94 GLN A C 1
ATOM 703 O O . GLN A 1 94 ? -5.078 -6.103 2.491 1.00 98.44 94 GLN A O 1
ATOM 708 N N . ARG A 1 95 ? -6.551 -7.202 3.765 1.00 97.75 95 ARG A N 1
ATOM 709 C CA . ARG A 1 95 ? -7.140 -7.952 2.637 1.00 97.75 95 ARG A CA 1
ATOM 710 C C . ARG A 1 95 ? -7.839 -7.036 1.631 1.00 97.75 95 ARG A C 1
ATOM 712 O O . ARG A 1 95 ? -7.876 -7.336 0.434 1.00 97.75 95 ARG A O 1
ATOM 719 N N . ARG A 1 96 ? -8.444 -5.937 2.085 1.00 97.25 96 ARG A N 1
ATOM 720 C CA . ARG A 1 96 ? -9.055 -4.931 1.205 1.00 97.25 96 ARG A CA 1
ATOM 721 C C . ARG A 1 96 ? -7.990 -4.115 0.472 1.00 97.25 96 ARG A C 1
ATOM 723 O O . ARG A 1 96 ? -8.098 -3.995 -0.749 1.00 97.25 96 ARG A O 1
ATOM 730 N N . LEU A 1 97 ? -6.964 -3.638 1.182 1.00 97.19 97 LEU A N 1
ATOM 731 C CA . LEU A 1 97 ? -5.805 -2.950 0.604 1.00 97.19 97 LEU A CA 1
ATOM 732 C C . LEU A 1 97 ? -5.154 -3.789 -0.490 1.00 97.19 97 LEU A C 1
ATOM 734 O O . LEU A 1 97 ? -5.019 -3.331 -1.623 1.00 97.19 97 LEU A O 1
ATOM 738 N N . ARG A 1 98 ? -4.834 -5.047 -0.170 1.00 97.44 98 ARG A N 1
ATOM 739 C CA . ARG A 1 98 ? -4.189 -5.979 -1.092 1.00 97.44 98 ARG A CA 1
ATOM 740 C C . ARG A 1 98 ? -4.965 -6.096 -2.400 1.00 97.44 98 ARG A C 1
ATOM 742 O O . ARG A 1 98 ? -4.406 -5.839 -3.457 1.00 97.44 98 ARG A O 1
ATOM 749 N N . ARG A 1 99 ? -6.269 -6.383 -2.330 1.00 97.25 99 ARG A N 1
ATOM 750 C CA . ARG A 1 99 ? -7.130 -6.499 -3.522 1.00 97.25 99 ARG A CA 1
ATOM 751 C C . ARG A 1 99 ? -7.179 -5.213 -4.348 1.00 97.25 99 ARG A C 1
ATOM 753 O O . ARG A 1 99 ? -7.220 -5.274 -5.573 1.00 97.25 99 ARG A O 1
ATOM 760 N N . ALA A 1 100 ? -7.229 -4.048 -3.702 1.00 96.94 100 ALA A N 1
ATOM 761 C CA . ALA A 1 100 ? -7.256 -2.772 -4.410 1.00 96.94 100 ALA A CA 1
ATOM 762 C C . ALA A 1 100 ? -5.928 -2.503 -5.134 1.00 96.94 100 ALA A C 1
ATOM 764 O O . ALA A 1 100 ? -5.932 -2.228 -6.332 1.00 96.94 100 ALA A O 1
ATOM 765 N N . VAL A 1 101 ? -4.809 -2.653 -4.426 1.00 98.06 101 VAL A N 1
ATOM 766 C CA . VAL A 1 101 ? -3.469 -2.345 -4.936 1.00 98.06 101 VAL A CA 1
ATOM 767 C C . VAL A 1 101 ? -2.997 -3.378 -5.965 1.00 98.06 101 VAL A C 1
ATOM 769 O O . VAL A 1 101 ? -2.392 -2.992 -6.960 1.00 98.06 101 VAL A O 1
ATOM 772 N N . GLU A 1 102 ? -3.331 -4.664 -5.809 1.00 97.88 102 GLU A N 1
ATOM 773 C CA . GLU A 1 102 ? -3.045 -5.699 -6.817 1.00 97.88 102 GLU A CA 1
ATOM 774 C C . GLU A 1 102 ? -3.721 -5.397 -8.157 1.00 97.88 102 GLU A C 1
ATOM 776 O O . GLU A 1 102 ? -3.086 -5.539 -9.201 1.00 97.88 102 GLU A O 1
ATOM 781 N N . ARG A 1 103 ? -4.981 -4.934 -8.144 1.00 97.75 103 ARG A N 1
ATOM 782 C CA . ARG A 1 103 ? -5.685 -4.549 -9.379 1.00 97.75 103 ARG A CA 1
ATOM 783 C C . ARG A 1 103 ? -4.979 -3.401 -10.093 1.00 97.75 103 ARG A C 1
ATOM 785 O O . ARG A 1 103 ? -4.744 -3.504 -11.293 1.00 97.75 103 ARG A O 1
ATOM 792 N N . LEU A 1 104 ? -4.577 -2.364 -9.357 1.00 98.00 104 LEU A N 1
ATOM 793 C CA . LEU A 1 104 ? -3.807 -1.256 -9.929 1.00 98.00 104 LEU A CA 1
ATOM 794 C C . LEU A 1 104 ? -2.459 -1.718 -10.476 1.00 98.00 104 LEU A C 1
ATOM 796 O O . LEU A 1 104 ? -2.079 -1.338 -11.580 1.00 98.00 104 LEU A O 1
ATOM 800 N N . GLY A 1 105 ? -1.750 -2.570 -9.737 1.00 98.06 105 GLY A N 1
ATOM 801 C CA . GLY A 1 105 ? -0.477 -3.119 -10.190 1.00 98.06 105 GLY A CA 1
ATOM 802 C C . GLY A 1 105 ? -0.617 -3.907 -11.493 1.00 98.06 105 GLY A C 1
ATOM 803 O O . GLY A 1 105 ? 0.160 -3.698 -12.424 1.00 98.06 105 GLY A O 1
ATOM 804 N N . PHE A 1 106 ? -1.650 -4.746 -11.603 1.00 97.19 106 PHE A N 1
ATOM 805 C CA . PHE A 1 106 ? -1.950 -5.482 -12.832 1.00 97.19 106 PHE A CA 1
ATOM 806 C C . PHE A 1 106 ? -2.247 -4.547 -14.012 1.00 97.19 106 PHE A C 1
ATOM 808 O O . PHE A 1 106 ? -1.753 -4.769 -15.118 1.00 97.19 106 PHE A O 1
ATOM 815 N N . GLU A 1 107 ? -3.013 -3.478 -13.789 1.00 97.44 107 GLU A N 1
ATOM 816 C CA . GLU A 1 107 ? -3.296 -2.484 -14.827 1.00 97.44 107 GLU A CA 1
ATOM 817 C C . GLU A 1 107 ? -2.033 -1.754 -15.295 1.00 97.44 107 GLU A C 1
ATOM 819 O O . GLU A 1 107 ? -1.842 -1.591 -16.502 1.00 97.44 107 GLU A O 1
ATOM 824 N N . LEU A 1 108 ? -1.136 -1.377 -14.376 1.00 97.12 108 LEU A N 1
ATOM 825 C CA . LEU A 1 108 ? 0.151 -0.770 -14.727 1.00 97.12 108 LEU A CA 1
ATOM 826 C C . LEU A 1 108 ? 1.003 -1.711 -15.588 1.00 97.12 108 LEU A C 1
ATOM 828 O O . LEU A 1 108 ? 1.518 -1.291 -16.623 1.00 97.12 108 LEU A O 1
ATOM 832 N N . VAL A 1 109 ? 1.116 -2.985 -15.199 1.00 97.06 109 VAL A N 1
ATOM 833 C CA . VAL A 1 109 ? 1.888 -3.996 -15.945 1.00 97.06 109 VAL A CA 1
ATOM 834 C C . VAL A 1 109 ? 1.299 -4.221 -17.339 1.00 97.06 109 VAL A C 1
ATOM 836 O O . VAL A 1 109 ? 2.035 -4.239 -18.328 1.00 97.06 109 VAL A O 1
ATOM 839 N N . ARG A 1 110 ? -0.032 -4.333 -17.443 1.00 95.56 110 ARG A N 1
ATOM 840 C CA . ARG A 1 110 ? -0.733 -4.503 -18.725 1.00 95.56 110 ARG A CA 1
ATOM 841 C C . ARG A 1 110 ? -0.484 -3.331 -19.677 1.00 95.56 110 ARG A C 1
ATOM 843 O O . ARG A 1 110 ? -0.382 -3.540 -20.882 1.00 95.56 110 ARG A O 1
ATOM 850 N N . ASN A 1 111 ? -0.363 -2.118 -19.141 1.00 94.50 111 ASN A N 1
ATOM 851 C CA . ASN A 1 111 ? -0.215 -0.888 -19.917 1.00 94.50 111 ASN A CA 1
ATOM 852 C C . ASN A 1 111 ? 1.253 -0.464 -20.145 1.00 94.50 111 ASN A C 1
ATOM 854 O O . ASN A 1 111 ? 1.490 0.559 -20.781 1.00 94.50 111 ASN A O 1
ATOM 858 N N . ALA A 1 112 ? 2.240 -1.223 -19.655 1.00 91.00 112 ALA A N 1
ATOM 859 C CA . ALA A 1 112 ? 3.658 -0.842 -19.705 1.00 91.00 112 ALA A CA 1
ATOM 860 C C . ALA A 1 112 ? 4.271 -0.851 -21.125 1.00 91.00 112 ALA A C 1
ATOM 862 O O . ALA A 1 112 ? 5.312 -0.238 -21.364 1.00 91.00 112 ALA A O 1
ATOM 863 N N . GLY A 1 113 ? 3.608 -1.514 -22.077 1.00 90.81 113 GLY A N 1
ATOM 864 C CA . GLY A 1 113 ? 3.993 -1.560 -23.487 1.00 90.81 113 GLY A CA 1
ATOM 865 C C . GLY A 1 113 ? 5.172 -2.500 -23.808 1.00 90.81 113 GLY A C 1
ATOM 866 O O . GLY A 1 113 ? 5.837 -3.014 -22.907 1.00 90.81 113 GLY A O 1
ATOM 867 N N . PRO A 1 114 ? 5.466 -2.729 -25.106 1.00 92.06 114 PRO A N 1
ATOM 868 C CA . PRO A 1 114 ? 6.412 -3.764 -25.544 1.00 92.06 114 PRO A CA 1
ATOM 869 C C . PRO A 1 114 ? 7.852 -3.570 -25.049 1.00 92.06 114 PRO A C 1
ATOM 871 O O . PRO A 1 114 ? 8.523 -4.542 -24.713 1.00 92.06 114 PRO A O 1
ATOM 874 N N . ASN A 1 115 ? 8.325 -2.323 -24.950 1.00 92.69 115 ASN A N 1
ATOM 875 C CA . ASN A 1 115 ? 9.681 -2.035 -24.467 1.00 92.69 115 ASN A CA 1
ATOM 876 C C . ASN A 1 115 ? 9.868 -2.485 -23.016 1.00 92.69 115 ASN A C 1
ATOM 878 O O . ASN A 1 115 ? 10.888 -3.081 -22.685 1.00 92.69 115 ASN A O 1
ATOM 882 N N . ALA A 1 116 ? 8.866 -2.257 -22.163 1.00 93.31 116 ALA A N 1
ATOM 883 C CA . ALA A 1 116 ? 8.912 -2.702 -20.779 1.00 93.31 116 ALA A CA 1
ATOM 884 C C . ALA A 1 116 ? 8.823 -4.228 -20.651 1.00 93.31 116 ALA A C 1
ATOM 886 O O . ALA A 1 116 ? 9.265 -4.775 -19.641 1.00 93.31 116 ALA A O 1
ATOM 887 N N . TRP A 1 117 ? 8.238 -4.928 -21.626 1.00 93.25 117 TRP A N 1
ATOM 888 C CA . TRP A 1 117 ? 8.185 -6.393 -21.631 1.00 93.25 117 TRP A CA 1
ATOM 889 C C . TRP A 1 117 ? 9.548 -7.003 -21.937 1.00 93.25 117 TRP A C 1
ATOM 891 O O . TRP A 1 117 ? 9.994 -7.865 -21.184 1.00 93.25 117 TRP A O 1
ATOM 901 N N . THR A 1 118 ? 10.223 -6.516 -22.982 1.00 95.06 118 THR A N 1
ATOM 902 C CA . THR A 1 118 ? 11.609 -6.903 -23.289 1.00 95.06 118 THR A CA 1
ATOM 903 C C . THR A 1 118 ? 12.554 -6.483 -22.166 1.00 95.06 118 THR A C 1
ATOM 905 O O . THR A 1 118 ? 13.458 -7.228 -21.796 1.00 95.06 118 THR A O 1
ATOM 908 N N . GLY A 1 119 ? 12.318 -5.300 -21.600 1.00 94.62 119 GLY A N 1
ATOM 909 C CA . GLY A 1 119 ? 13.123 -4.750 -20.528 1.00 94.62 119 GLY A CA 1
ATOM 910 C C . GLY A 1 119 ? 14.509 -4.296 -20.978 1.00 94.62 119 GLY A C 1
ATOM 911 O O . GLY A 1 119 ? 14.868 -4.322 -22.157 1.00 94.62 119 GLY A O 1
ATOM 912 N N . ARG A 1 120 ? 15.309 -3.855 -20.009 1.00 94.25 120 ARG A N 1
ATOM 913 C CA . ARG A 1 120 ? 16.691 -3.415 -20.223 1.00 94.25 120 ARG A CA 1
ATOM 914 C C . ARG A 1 120 ? 17.525 -3.554 -18.962 1.00 94.25 120 ARG A C 1
ATOM 916 O O . ARG A 1 120 ? 17.000 -3.519 -17.853 1.00 94.25 120 ARG A O 1
ATOM 923 N N . THR A 1 121 ? 18.834 -3.653 -19.135 1.00 94.62 121 THR A N 1
ATOM 924 C CA . THR A 1 121 ? 19.782 -3.627 -18.018 1.00 94.62 121 THR A CA 1
ATOM 925 C C . THR A 1 121 ? 20.196 -2.191 -17.713 1.00 94.62 121 THR A C 1
ATOM 927 O O . THR A 1 121 ? 20.461 -1.404 -18.627 1.00 94.62 121 THR A O 1
ATOM 930 N N . ILE A 1 122 ? 20.203 -1.844 -16.429 1.00 91.06 122 ILE A N 1
ATOM 931 C CA . ILE A 1 122 ? 20.661 -0.561 -15.898 1.00 91.06 122 ILE A CA 1
ATOM 932 C C . ILE A 1 122 ? 21.647 -0.868 -14.772 1.00 91.06 122 ILE A C 1
ATOM 934 O O . ILE A 1 122 ? 21.336 -1.658 -13.879 1.00 91.06 122 ILE A O 1
ATOM 938 N N . THR A 1 123 ? 22.822 -0.251 -14.823 1.00 90.56 123 THR A N 1
ATOM 939 C CA . THR A 1 123 ? 23.810 -0.314 -13.745 1.00 90.56 123 THR A CA 1
ATOM 940 C C . THR A 1 123 ? 23.390 0.646 -12.634 1.00 90.56 123 THR A C 1
ATOM 942 O O . THR A 1 123 ? 23.159 1.829 -12.889 1.00 90.56 123 THR A O 1
ATOM 945 N N . ASP A 1 124 ? 23.243 0.140 -11.412 1.00 84.69 124 ASP A N 1
ATOM 946 C CA . ASP A 1 124 ? 22.899 0.961 -10.254 1.00 84.69 124 ASP A CA 1
ATOM 947 C C . ASP A 1 124 ? 24.100 1.776 -9.733 1.00 84.69 124 ASP A C 1
ATOM 949 O O . ASP A 1 124 ? 25.238 1.641 -10.186 1.00 84.69 124 ASP A O 1
ATOM 953 N N . GLN A 1 125 ? 23.849 2.627 -8.736 1.00 82.38 125 GLN A N 1
ATOM 954 C CA . GLN A 1 125 ? 24.873 3.462 -8.095 1.00 82.38 125 GLN A CA 1
ATOM 955 C C . GLN A 1 125 ? 25.996 2.672 -7.394 1.00 82.38 125 GLN A C 1
ATOM 957 O O . GLN A 1 125 ? 27.043 3.238 -7.093 1.00 82.38 125 GLN A O 1
ATOM 962 N N . ASN A 1 126 ? 25.787 1.379 -7.130 1.00 87.62 126 ASN A N 1
ATOM 963 C CA . ASN A 1 126 ? 26.764 0.484 -6.516 1.00 87.62 126 ASN A CA 1
ATOM 964 C C . ASN A 1 126 ? 27.539 -0.328 -7.574 1.00 87.62 126 ASN A C 1
ATOM 966 O O . ASN A 1 126 ? 28.294 -1.230 -7.215 1.00 87.62 126 ASN A O 1
ATOM 970 N N . GLY A 1 127 ? 27.347 -0.039 -8.867 1.00 90.25 127 GLY A N 1
ATOM 971 C CA . GLY A 1 127 ? 27.993 -0.751 -9.969 1.00 90.25 127 GLY A CA 1
ATOM 972 C C . GLY A 1 127 ? 27.371 -2.115 -10.279 1.00 90.25 127 GLY A C 1
ATOM 973 O O . GLY A 1 127 ? 27.990 -2.917 -10.976 1.00 90.25 127 GLY A O 1
ATOM 974 N N . ARG A 1 128 ? 26.173 -2.414 -9.759 1.00 92.94 128 ARG A N 1
ATOM 975 C CA . ARG A 1 128 ? 25.478 -3.675 -10.022 1.00 92.94 128 ARG A CA 1
ATOM 976 C C . ARG A 1 128 ? 24.551 -3.533 -11.219 1.00 92.94 128 ARG A C 1
ATOM 978 O O . ARG A 1 128 ? 23.654 -2.693 -11.233 1.00 92.94 128 ARG A O 1
ATOM 985 N N . ASP A 1 129 ? 24.695 -4.446 -12.168 1.00 93.56 129 ASP A N 1
ATOM 986 C CA . ASP A 1 129 ? 23.767 -4.565 -13.284 1.00 93.56 129 ASP A CA 1
ATOM 987 C C . ASP A 1 129 ? 22.444 -5.193 -12.835 1.00 93.56 129 ASP A C 1
ATOM 989 O O . ASP A 1 129 ? 22.392 -6.319 -12.326 1.00 93.56 129 ASP A O 1
ATOM 993 N N . VAL A 1 130 ? 21.354 -4.452 -13.036 1.00 92.00 130 VAL A N 1
ATOM 994 C CA . VAL A 1 130 ? 19.990 -4.898 -12.755 1.00 92.00 130 VAL A CA 1
ATOM 995 C C . VAL A 1 130 ? 19.194 -4.888 -14.051 1.00 92.00 130 VAL A C 1
ATOM 997 O O . VAL A 1 130 ? 19.055 -3.858 -14.710 1.00 92.00 130 VAL A O 1
ATOM 1000 N N . HIS A 1 131 ? 18.655 -6.048 -14.421 1.00 93.81 131 HIS A N 1
ATOM 1001 C CA . HIS A 1 131 ? 17.690 -6.144 -15.508 1.00 93.81 131 HIS A CA 1
ATOM 1002 C C . HIS A 1 131 ? 16.310 -5.710 -14.998 1.00 93.81 131 HIS A C 1
ATOM 1004 O O . HIS A 1 131 ? 15.841 -6.216 -13.979 1.00 93.81 131 HIS A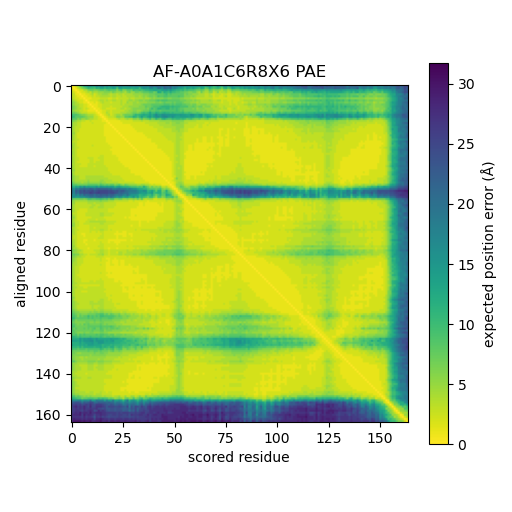 O 1
ATOM 1010 N N . TYR A 1 132 ? 15.692 -4.753 -15.688 1.00 94.69 132 TYR A N 1
ATOM 1011 C CA . TYR A 1 132 ? 14.341 -4.267 -15.436 1.00 94.69 132 TYR A CA 1
ATOM 1012 C C . TYR A 1 132 ? 13.441 -4.698 -16.586 1.00 94.69 132 TYR A C 1
ATOM 1014 O O . TYR A 1 132 ? 13.591 -4.212 -17.704 1.00 94.69 132 TYR A O 1
ATOM 1022 N N . SER A 1 133 ? 12.482 -5.568 -16.288 1.00 96.69 133 SER A N 1
ATOM 1023 C CA . SER A 1 133 ? 11.418 -6.018 -17.189 1.00 96.69 133 SER A CA 1
ATOM 1024 C C . SER A 1 133 ? 10.077 -6.000 -16.456 1.00 96.69 133 SER A C 1
ATOM 1026 O O . SER A 1 133 ? 10.032 -5.979 -15.224 1.00 96.69 133 SER A O 1
ATOM 1028 N N . SER A 1 134 ? 8.970 -6.043 -17.195 1.00 96.31 134 SER A N 1
ATOM 1029 C CA . SER A 1 134 ? 7.624 -6.028 -16.606 1.00 96.31 134 SER A CA 1
ATOM 1030 C C . SER A 1 134 ? 7.366 -7.246 -15.726 1.00 96.31 134 SER A C 1
ATOM 1032 O O . SER A 1 134 ? 6.798 -7.104 -14.648 1.00 96.31 134 SER A O 1
ATOM 1034 N N . TRP A 1 135 ? 7.859 -8.420 -16.130 1.00 94.81 135 TRP A N 1
ATOM 1035 C CA . TRP A 1 135 ? 7.751 -9.644 -15.334 1.00 94.81 135 TRP A CA 1
ATOM 1036 C C . TRP A 1 135 ? 8.539 -9.555 -14.016 1.00 94.81 135 TRP A C 1
ATOM 1038 O O . TRP A 1 135 ? 8.011 -9.908 -12.961 1.00 94.81 135 TRP A O 1
ATOM 1048 N N . GLN A 1 136 ? 9.772 -9.031 -14.035 1.00 96.12 136 GLN A N 1
ATOM 1049 C CA . GLN A 1 136 ? 10.550 -8.834 -12.802 1.00 96.12 136 GLN A CA 1
ATOM 1050 C C . GLN A 1 136 ? 9.930 -7.772 -11.897 1.00 96.12 136 GLN A C 1
ATOM 1052 O O . GLN A 1 136 ? 9.819 -7.983 -10.690 1.00 96.12 136 GLN A O 1
ATOM 1057 N N . ALA A 1 137 ? 9.504 -6.646 -12.475 1.00 96.94 137 ALA A N 1
ATOM 1058 C CA . ALA A 1 137 ? 8.860 -5.571 -11.736 1.00 96.94 137 ALA A CA 1
ATOM 1059 C C . ALA A 1 137 ? 7.583 -6.067 -11.043 1.00 96.94 137 ALA A C 1
ATOM 1061 O O . ALA A 1 137 ? 7.373 -5.778 -9.865 1.00 96.94 137 ALA A O 1
ATOM 1062 N N . GLU A 1 138 ? 6.777 -6.868 -11.741 1.00 97.62 138 GLU A N 1
ATOM 1063 C CA . GLU A 1 138 ? 5.594 -7.506 -11.176 1.00 97.62 138 GLU A CA 1
ATOM 1064 C C . GLU A 1 138 ? 5.952 -8.498 -10.057 1.00 97.62 138 GLU A C 1
ATOM 1066 O O . GLU A 1 138 ? 5.327 -8.477 -8.997 1.00 97.62 138 GLU A O 1
ATOM 1071 N N . ALA A 1 139 ? 6.975 -9.337 -10.239 1.00 97.94 139 ALA A N 1
ATOM 1072 C CA . ALA A 1 139 ? 7.412 -10.280 -9.208 1.00 97.94 139 ALA A CA 1
ATOM 1073 C C . ALA A 1 139 ? 7.859 -9.562 -7.919 1.00 97.94 139 ALA A C 1
ATOM 1075 O O . ALA A 1 139 ? 7.413 -9.920 -6.827 1.00 97.94 139 ALA A O 1
ATOM 1076 N N . TRP A 1 140 ? 8.675 -8.509 -8.040 1.00 98.00 140 TRP A N 1
ATOM 1077 C CA . TRP A 1 140 ? 9.088 -7.680 -6.901 1.00 98.00 140 TRP A CA 1
ATOM 1078 C C . TRP A 1 140 ? 7.920 -6.945 -6.255 1.00 98.00 140 TRP A C 1
ATOM 1080 O O . TRP A 1 140 ? 7.885 -6.806 -5.035 1.00 98.00 140 TRP A O 1
ATOM 1090 N N . PHE A 1 141 ? 6.954 -6.491 -7.052 1.00 98.44 141 PHE A N 1
ATOM 1091 C CA . PHE A 1 141 ? 5.731 -5.880 -6.547 1.00 98.44 141 PHE A CA 1
ATOM 1092 C C . PHE A 1 141 ? 4.918 -6.861 -5.697 1.00 98.44 141 PHE A C 1
ATOM 1094 O O . PHE A 1 141 ? 4.541 -6.520 -4.579 1.00 98.44 141 PHE A O 1
ATOM 1101 N N . ARG A 1 142 ? 4.689 -8.090 -6.179 1.00 97.88 142 ARG A N 1
ATOM 1102 C CA . ARG A 1 142 ? 3.932 -9.107 -5.430 1.00 97.88 142 ARG A CA 1
ATOM 1103 C C . ARG A 1 142 ? 4.622 -9.482 -4.114 1.00 97.88 142 ARG A C 1
ATOM 1105 O O . ARG A 1 142 ? 3.948 -9.583 -3.091 1.00 97.88 142 ARG A O 1
ATOM 1112 N N . ASP A 1 143 ? 5.945 -9.657 -4.133 1.00 97.94 143 ASP A N 1
ATOM 1113 C CA . ASP A 1 143 ? 6.748 -9.922 -2.929 1.00 97.94 143 ASP A CA 1
ATOM 1114 C C . ASP A 1 143 ? 6.718 -8.734 -1.955 1.00 97.94 143 ASP A C 1
ATOM 1116 O O . ASP A 1 143 ? 6.428 -8.898 -0.770 1.00 97.94 143 ASP A O 1
ATOM 1120 N N . GLY A 1 144 ? 6.934 -7.519 -2.463 1.00 98.12 144 GLY A N 1
ATOM 1121 C CA . GLY A 1 144 ? 6.868 -6.295 -1.672 1.00 98.12 144 GLY A CA 1
ATOM 1122 C C . GLY A 1 144 ? 5.497 -6.090 -1.031 1.00 98.12 144 GLY A C 1
ATOM 1123 O O . GLY A 1 144 ? 5.420 -5.710 0.133 1.00 98.12 144 GLY A O 1
ATOM 1124 N N . LEU A 1 145 ? 4.417 -6.396 -1.752 1.00 97.88 145 LEU A N 1
ATOM 1125 C CA . LEU A 1 145 ? 3.055 -6.237 -1.250 1.00 97.88 145 LEU A CA 1
ATOM 1126 C C . LEU A 1 145 ? 2.712 -7.297 -0.199 1.00 97.88 145 LEU A C 1
ATOM 1128 O O . LEU A 1 145 ? 2.041 -6.985 0.779 1.00 97.88 145 LEU A O 1
ATOM 1132 N N . ALA A 1 146 ? 3.202 -8.530 -0.360 1.00 97.19 146 ALA A N 1
ATOM 1133 C CA . ALA A 1 146 ? 3.086 -9.564 0.666 1.00 97.19 146 ALA A CA 1
ATOM 1134 C C . ALA A 1 146 ? 3.813 -9.170 1.962 1.00 97.19 146 ALA A C 1
ATOM 1136 O O . ALA A 1 146 ? 3.277 -9.374 3.046 1.00 97.19 146 ALA A O 1
ATOM 1137 N N . LYS A 1 147 ? 4.994 -8.550 1.850 1.00 97.56 147 LYS A N 1
ATOM 1138 C CA . LYS A 1 147 ? 5.752 -8.030 3.000 1.00 97.56 147 LYS A CA 1
ATOM 1139 C C . LYS A 1 147 ? 5.092 -6.813 3.647 1.00 97.56 147 LYS A C 1
ATOM 1141 O O . LYS A 1 147 ? 5.136 -6.691 4.864 1.00 97.56 147 LYS A O 1
ATOM 1146 N N . ALA A 1 148 ? 4.501 -5.926 2.847 1.00 97.50 148 ALA A N 1
ATOM 1147 C CA . ALA A 1 148 ? 3.796 -4.745 3.340 1.00 97.50 148 ALA A CA 1
ATOM 1148 C C . ALA A 1 148 ? 2.471 -5.099 4.032 1.00 97.50 148 ALA A C 1
ATOM 1150 O O . ALA A 1 148 ? 2.066 -4.403 4.955 1.00 97.50 148 ALA A O 1
ATOM 1151 N N . LEU A 1 149 ? 1.806 -6.174 3.596 1.00 97.50 149 LEU A N 1
ATOM 1152 C CA . LEU A 1 149 ? 0.494 -6.601 4.090 1.00 97.50 149 LEU A CA 1
ATOM 1153 C C . LEU A 1 149 ? 0.530 -8.064 4.579 1.00 97.50 149 LEU A C 1
ATOM 1155 O O . LEU A 1 149 ? -0.122 -8.935 3.984 1.00 97.50 149 LEU A O 1
ATOM 1159 N N . PRO A 1 150 ? 1.291 -8.365 5.649 1.00 96.25 150 PRO A N 1
ATOM 1160 C CA . PRO A 1 150 ? 1.526 -9.737 6.092 1.00 96.25 150 PRO A CA 1
ATOM 1161 C C . PRO A 1 150 ? 0.251 -10.431 6.596 1.00 96.25 150 PRO A C 1
ATOM 1163 O O . PRO A 1 150 ? 0.043 -11.618 6.331 1.00 96.25 150 PRO A O 1
ATOM 1166 N N . MET A 1 151 ? -0.664 -9.701 7.239 1.00 95.06 151 MET A N 1
ATOM 1167 C CA . MET A 1 151 ? -1.912 -10.263 7.775 1.00 95.06 151 MET A CA 1
ATOM 1168 C C . MET A 1 151 ? -2.897 -10.650 6.664 1.00 95.06 151 MET A C 1
ATOM 1170 O O . MET A 1 151 ? -3.761 -11.503 6.856 1.00 95.06 151 MET A O 1
ATOM 1174 N N . ALA A 1 152 ? -2.758 -10.067 5.468 1.00 90.81 152 ALA A N 1
ATOM 1175 C CA . ALA A 1 152 ? -3.517 -10.499 4.297 1.00 90.81 152 ALA A CA 1
ATOM 1176 C C . ALA A 1 152 ? -3.002 -11.821 3.703 1.00 90.81 152 ALA A C 1
ATOM 1178 O O . ALA A 1 152 ? -3.745 -12.482 2.977 1.00 90.81 152 ALA A O 1
ATOM 1179 N N . THR A 1 153 ? -1.745 -12.191 3.974 1.00 81.50 153 THR A N 1
ATOM 1180 C CA . THR A 1 153 ? -1.137 -13.445 3.496 1.00 81.50 153 THR A CA 1
ATOM 1181 C C . THR A 1 153 ? -1.245 -14.595 4.475 1.00 81.50 153 THR A C 1
ATOM 1183 O O . THR A 1 153 ? -1.172 -15.751 4.053 1.00 81.50 153 THR A O 1
ATOM 1186 N N . ASP A 1 154 ? -1.405 -14.295 5.762 1.00 73.38 154 ASP A N 1
ATOM 1187 C CA . ASP A 1 154 ? -1.391 -15.332 6.771 1.00 73.38 154 ASP A CA 1
ATOM 1188 C C . ASP A 1 154 ? -2.677 -16.174 6.712 1.00 73.38 154 ASP A C 1
ATOM 1190 O O . ASP A 1 154 ? -3.789 -15.719 6.991 1.00 73.38 154 ASP A O 1
ATOM 1194 N N . ARG A 1 155 ? -2.514 -17.433 6.294 1.00 54.91 155 ARG A N 1
ATOM 1195 C CA . ARG A 1 155 ? -3.580 -18.445 6.236 1.00 54.91 155 ARG A CA 1
ATOM 1196 C C . ARG A 1 155 ? -3.963 -18.966 7.627 1.00 54.91 155 ARG A C 1
ATOM 1198 O O . ARG A 1 155 ? -4.922 -19.728 7.733 1.00 54.91 155 ARG A O 1
ATOM 1205 N N . SER A 1 156 ? -3.224 -18.605 8.678 1.00 49.78 156 SER A N 1
ATOM 1206 C CA . SER A 1 156 ? -3.428 -19.088 10.050 1.00 49.78 156 SER A CA 1
ATOM 1207 C C . SER A 1 156 ? -4.812 -18.742 10.625 1.00 49.78 156 SER A C 1
ATOM 1209 O O . SER A 1 156 ? -5.423 -19.606 11.250 1.00 49.78 156 SER A O 1
ATOM 1211 N N . HIS A 1 157 ? -5.373 -17.569 10.311 1.00 44.09 157 HIS A N 1
ATOM 1212 C CA . HIS A 1 157 ? -6.704 -17.155 10.788 1.00 44.09 157 HIS A CA 1
ATOM 1213 C C . HIS A 1 157 ? -7.874 -17.920 10.148 1.00 44.09 157 HIS A C 1
ATOM 1215 O O . HIS A 1 157 ? -8.952 -17.984 10.725 1.00 44.09 157 HIS A O 1
ATOM 1221 N N . GLN A 1 158 ? -7.677 -18.545 8.983 1.00 42.34 158 GLN A N 1
ATOM 1222 C CA . GLN A 1 158 ? -8.763 -19.219 8.262 1.00 42.34 158 GLN A CA 1
ATOM 1223 C C . GLN A 1 158 ? -9.092 -20.614 8.823 1.00 42.34 158 GLN A C 1
ATOM 1225 O O . GLN A 1 158 ? -10.156 -21.146 8.542 1.00 42.34 158 GLN A O 1
ATOM 1230 N N . ARG A 1 159 ? -8.209 -21.197 9.650 1.00 40.47 159 ARG A N 1
ATOM 1231 C CA . ARG A 1 159 ? -8.452 -22.488 10.323 1.00 40.47 159 ARG A CA 1
ATOM 1232 C C . ARG A 1 159 ? -9.127 -22.372 11.692 1.00 40.47 159 ARG A C 1
ATOM 1234 O O . ARG A 1 159 ? -9.571 -23.391 12.203 1.00 40.47 159 ARG A O 1
ATOM 1241 N N . GLN A 1 160 ? -9.176 -21.182 12.297 1.00 38.88 160 GLN A N 1
ATOM 1242 C CA . GLN A 1 160 ? -9.773 -21.004 13.629 1.00 38.88 160 GLN A CA 1
ATOM 1243 C C . GLN A 1 160 ? -11.287 -20.740 13.583 1.00 38.88 160 GLN A C 1
ATOM 1245 O O . GLN A 1 160 ? -11.971 -21.113 14.526 1.00 38.88 160 GLN A O 1
ATOM 1250 N N . GLU A 1 161 ? -11.825 -20.194 12.485 1.00 39.03 161 GLU A N 1
ATOM 1251 C CA . GLU A 1 161 ? -13.280 -20.007 12.305 1.00 39.03 161 GLU A CA 1
ATOM 1252 C C . GLU A 1 161 ? -14.018 -21.287 11.871 1.00 39.03 161 GLU A C 1
ATOM 1254 O O . GLU A 1 161 ? -15.205 -21.419 12.128 1.00 39.03 161 GLU A O 1
ATOM 1259 N N . GLU A 1 162 ? -13.338 -22.260 11.254 1.00 40.44 162 GLU A N 1
ATOM 1260 C CA . GLU A 1 162 ? -13.950 -23.548 10.864 1.00 40.44 162 GLU A CA 1
ATOM 1261 C C . GLU A 1 162 ? -13.978 -24.582 12.011 1.00 40.44 162 GLU A C 1
ATOM 1263 O O . GLU A 1 162 ? -14.488 -25.688 11.834 1.00 40.44 162 GLU A O 1
ATOM 1268 N N . ALA A 1 163 ? -13.416 -24.244 13.178 1.00 42.12 163 ALA A N 1
ATOM 1269 C CA . ALA A 1 163 ? -13.256 -25.147 14.321 1.00 42.12 163 ALA A CA 1
ATOM 1270 C C . ALA A 1 163 ? -14.006 -24.705 15.598 1.00 42.12 163 ALA A C 1
ATOM 1272 O O . ALA A 1 163 ? -13.787 -25.309 16.650 1.00 42.12 163 ALA A O 1
ATOM 1273 N N . ALA A 1 164 ? -14.869 -23.685 15.518 1.00 39.47 164 ALA A N 1
ATOM 1274 C CA . ALA A 1 164 ? -15.719 -23.194 16.611 1.00 39.47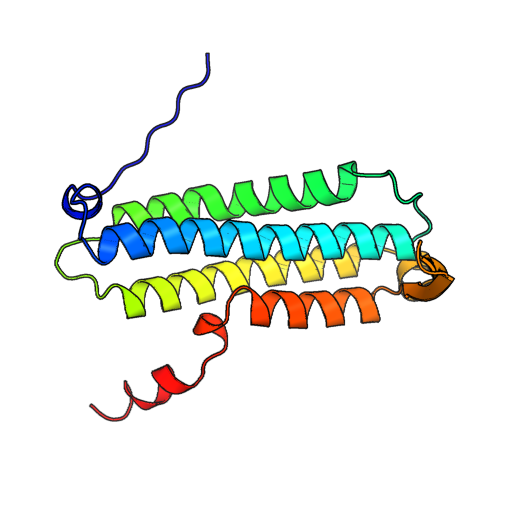 164 ALA A CA 1
ATOM 1275 C C . ALA A 1 164 ? -17.203 -23.293 16.232 1.00 39.47 164 ALA A C 1
ATOM 1277 O O . ALA A 1 164 ? -18.011 -23.592 17.140 1.00 39.47 164 ALA A O 1
#

Radius of gyration: 18.69 Å; Cα contacts (8 Å, |Δi|>4): 192; chains: 1; bounding box: 46×52×51 Å